Protein AF-A0A1V4JK67-F1 (afdb_monomer_lite)

pLDDT: mean 81.17, std 18.97, range [36.78, 98.25]

Organism: NCBI:txid372326

Radius of gyration: 21.92 Å; chains: 1; bounding box: 67×29×69 Å

Secondary structure (DSSP, 8-state):
-HHHHHHHH-HHHHHHHHHHSB-TTSSBHHHHHHHHHHHHGGG--SHHHHHHHHHHHHHHHHHHHHT--HHHHS-EEEEEE---TT--S--HHHHHHSPPPEEEEEHHHHHHHHHHHHHHHHHHHHHHHHHHHHHHHSSTTS----------TTGGGTT--HHHHHHGGG------

Sequence (176 aa):
MVFAHLVHSQLEPLLEFLCSLPGPTGKPALEFVMAEWMSRQHLFYGQYEGKVSSVALCKLLQYGINTDDKRLQDIRVKGEEIFNMDEGIRTRSKSAKNPERWTNIPLLVKILKLIINELSNAMEANASRQTTADWSQDDLNDMWEDQDEDEDEDEGLAGQFLSDILSTNKYGKSEL

Foldseek 3Di:
DVVLQCLVPPVVVSLVVQQVDQPPVRHRNLLVVLQVCLVCLVVDDDPVVVVSNLVSLVSLLCCCVVVVDCSQQVRKYWAAWDDDPPDPDDDPVNCVVPPIDTDIGRSSVSSVVSNVVSVVVVVVVVVVVVVVVVVVVVPPPDDDDDDDDDPPVPPPPPPDDPVNVVVVVPPDDDDD

Structure (mmCIF, N/CA/C/O backbone):
data_AF-A0A1V4JK67-F1
#
_entry.id   AF-A0A1V4JK67-F1
#
loop_
_atom_site.group_PDB
_atom_site.id
_atom_site.type_symbol
_atom_site.label_atom_id
_atom_site.label_alt_id
_atom_site.label_comp_id
_atom_site.label_asym_id
_atom_site.label_entity_id
_atom_site.label_seq_id
_atom_site.pdbx_PDB_ins_code
_atom_site.Cartn_x
_atom_site.Cartn_y
_atom_site.Cartn_z
_atom_site.occupancy
_atom_site.B_iso_or_equiv
_atom_site.auth_seq_id
_atom_site.auth_comp_id
_atom_site.auth_asym_id
_atom_site.auth_atom_id
_atom_site.pdbx_PDB_model_num
ATOM 1 N N . MET A 1 1 ? 4.562 -8.485 -4.522 1.00 91.56 1 MET A N 1
ATOM 2 C CA . MET A 1 1 ? 5.413 -7.934 -5.597 1.00 91.56 1 MET A CA 1
ATOM 3 C C . MET A 1 1 ? 4.742 -7.847 -6.962 1.00 91.56 1 MET A C 1
ATOM 5 O O . MET A 1 1 ? 4.814 -6.781 -7.551 1.00 91.56 1 MET A O 1
ATOM 9 N N . VAL A 1 2 ? 4.030 -8.869 -7.458 1.00 96.38 2 VAL A N 1
ATOM 10 C CA . VAL A 1 2 ? 3.372 -8.812 -8.790 1.00 96.38 2 VAL A CA 1
ATOM 11 C C . VAL A 1 2 ? 2.534 -7.540 -9.007 1.00 96.38 2 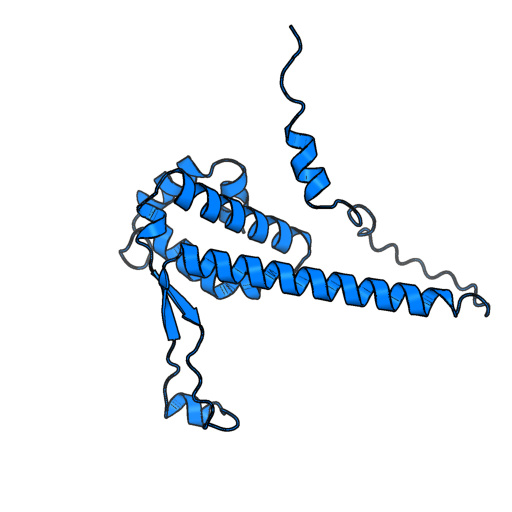VAL A C 1
ATOM 13 O O . VAL A 1 2 ? 2.713 -6.849 -10.004 1.00 96.38 2 VAL A O 1
ATOM 16 N N . PHE A 1 3 ? 1.678 -7.170 -8.048 1.00 96.06 3 PHE A N 1
ATOM 17 C CA . PHE A 1 3 ? 0.877 -5.943 -8.155 1.00 96.06 3 PHE A CA 1
ATOM 18 C C . PHE A 1 3 ? 1.715 -4.660 -8.149 1.00 96.06 3 PHE A C 1
ATOM 20 O O . PHE A 1 3 ? 1.361 -3.718 -8.847 1.00 96.06 3 PHE A O 1
ATOM 27 N N . ALA A 1 4 ? 2.842 -4.630 -7.432 1.00 96.06 4 ALA A N 1
ATOM 28 C CA . ALA A 1 4 ? 3.762 -3.495 -7.470 1.00 96.06 4 ALA A CA 1
ATOM 29 C C . ALA A 1 4 ? 4.351 -3.323 -8.877 1.00 96.06 4 ALA A C 1
ATOM 31 O O . ALA A 1 4 ? 4.330 -2.222 -9.414 1.00 96.06 4 ALA A O 1
ATOM 32 N N . HIS A 1 5 ? 4.753 -4.417 -9.531 1.00 96.69 5 HIS A N 1
ATOM 33 C CA . HIS A 1 5 ? 5.176 -4.377 -10.934 1.00 96.69 5 HIS A CA 1
ATOM 34 C C . HIS A 1 5 ? 4.066 -3.876 -11.868 1.00 96.69 5 HIS A C 1
ATOM 36 O O . HIS A 1 5 ? 4.313 -2.993 -12.690 1.00 96.69 5 HIS A O 1
ATOM 42 N N . LEU A 1 6 ? 2.837 -4.378 -11.708 1.00 97.44 6 LEU A N 1
ATOM 43 C CA . LEU A 1 6 ? 1.690 -3.960 -12.522 1.00 97.44 6 LEU A CA 1
ATOM 44 C C . LEU A 1 6 ? 1.325 -2.482 -12.336 1.00 97.44 6 LEU A C 1
ATOM 46 O O . LEU A 1 6 ? 0.880 -1.852 -13.289 1.00 97.44 6 LEU A O 1
ATOM 50 N N . VAL A 1 7 ? 1.572 -1.884 -11.167 1.00 97.75 7 VAL A N 1
ATOM 51 C CA . VAL A 1 7 ? 1.405 -0.432 -10.967 1.00 97.75 7 VAL A CA 1
ATOM 52 C C . VAL A 1 7 ? 2.293 0.377 -11.921 1.00 97.75 7 VAL A C 1
ATOM 54 O O . VAL A 1 7 ? 1.917 1.476 -12.330 1.00 97.75 7 VAL A O 1
ATOM 57 N N . HIS A 1 8 ? 3.463 -0.133 -12.320 1.00 96.00 8 HIS A N 1
ATOM 58 C CA . HIS A 1 8 ? 4.339 0.618 -13.218 1.00 96.00 8 HIS A CA 1
ATOM 59 C C . HIS A 1 8 ? 3.881 0.609 -14.674 1.00 96.00 8 HIS A C 1
ATOM 61 O O . HIS A 1 8 ? 4.164 1.591 -15.363 1.00 96.00 8 HIS A O 1
ATOM 67 N N . SER A 1 9 ? 3.212 -0.457 -15.119 1.00 96.00 9 SER A N 1
ATOM 68 C CA . SER A 1 9 ? 2.826 -0.677 -16.517 1.00 96.00 9 SER A CA 1
ATOM 69 C C . SER A 1 9 ? 1.333 -0.472 -16.784 1.00 96.00 9 SER A C 1
ATOM 71 O O . SER A 1 9 ? 0.970 0.012 -17.851 1.00 96.00 9 SER A O 1
ATOM 73 N N . GLN A 1 10 ? 0.465 -0.838 -15.840 1.00 96.50 10 GLN A N 1
ATOM 74 C CA . GLN A 1 10 ? -0.984 -0.952 -16.030 1.00 96.50 10 GLN A CA 1
ATOM 75 C C . GLN A 1 10 ? -1.760 -0.513 -14.776 1.00 96.50 10 GLN A C 1
ATOM 77 O O . GLN A 1 10 ? -2.642 -1.227 -14.305 1.00 96.50 10 GLN A O 1
ATOM 82 N N . LEU A 1 11 ? -1.450 0.670 -14.232 1.00 95.25 11 LEU A N 1
ATOM 83 C CA . LEU A 1 11 ? -2.061 1.167 -12.992 1.00 95.25 11 LEU A CA 1
ATOM 84 C C . LEU A 1 11 ? -3.597 1.208 -13.039 1.00 95.25 11 LEU A C 1
ATOM 86 O O . LEU A 1 11 ? -4.255 0.625 -12.185 1.00 95.25 11 LEU A O 1
ATOM 90 N N . GLU A 1 12 ? -4.179 1.892 -14.018 1.00 95.44 12 GLU A N 1
ATOM 91 C CA . GLU A 1 12 ? -5.632 2.073 -14.084 1.00 95.44 12 GLU A CA 1
ATOM 92 C C . GLU A 1 12 ? -6.394 0.758 -14.350 1.00 95.44 12 GLU A C 1
ATOM 94 O O . GLU A 1 12 ? -7.297 0.453 -13.563 1.00 95.44 12 GLU A O 1
ATOM 99 N N . PRO A 1 13 ? -5.988 -0.086 -15.327 1.00 97.00 13 PRO A N 1
ATOM 100 C CA . PRO A 1 13 ? -6.576 -1.417 -15.497 1.00 97.00 13 PRO A CA 1
ATOM 101 C C . PRO A 1 13 ? -6.449 -2.297 -14.250 1.00 97.00 13 PRO A C 1
ATOM 103 O O . PRO A 1 13 ? -7.367 -3.046 -13.926 1.00 97.00 13 PRO A O 1
ATOM 106 N N . LEU A 1 14 ? -5.330 -2.202 -13.522 1.00 97.00 14 LEU A N 1
ATOM 107 C CA . LEU A 1 14 ? -5.136 -2.929 -12.270 1.00 97.00 14 LEU A CA 1
ATOM 108 C C . LEU A 1 14 ? -6.151 -2.496 -11.204 1.00 97.00 14 LEU A C 1
ATOM 110 O O . LEU A 1 14 ? -6.730 -3.352 -10.536 1.00 97.00 14 LEU A O 1
ATOM 114 N N . LEU A 1 15 ? -6.368 -1.189 -11.030 1.00 96.00 15 LEU A N 1
ATOM 115 C CA . LEU A 1 15 ? -7.339 -0.675 -10.060 1.00 96.00 15 LEU A CA 1
ATOM 116 C C . LEU A 1 15 ? -8.767 -1.079 -10.430 1.00 96.00 15 LEU A C 1
ATOM 118 O O . LEU A 1 15 ? -9.530 -1.497 -9.561 1.00 96.00 15 LEU A O 1
ATOM 122 N N . GLU A 1 16 ? -9.124 -0.998 -11.711 1.00 95.81 16 GLU A N 1
ATOM 123 C CA . GLU A 1 16 ? -10.427 -1.448 -12.204 1.00 95.81 16 GLU A CA 1
ATOM 124 C C . GLU A 1 16 ? -10.638 -2.945 -11.947 1.00 95.81 16 GLU A C 1
ATOM 126 O O . GLU A 1 16 ? -11.637 -3.340 -11.342 1.00 95.81 16 GLU A O 1
ATOM 131 N N . PHE A 1 17 ? -9.648 -3.769 -12.295 1.00 96.12 17 PHE A N 1
ATOM 132 C CA . PHE A 1 17 ? -9.665 -5.204 -12.040 1.00 96.12 17 PHE A CA 1
ATOM 133 C C . PHE A 1 17 ? -9.839 -5.528 -10.549 1.00 96.12 17 PHE A C 1
ATOM 135 O O . PHE A 1 17 ? -10.741 -6.283 -10.182 1.00 96.12 17 PHE A O 1
ATOM 142 N N . LEU A 1 18 ? -9.036 -4.922 -9.669 1.00 95.44 18 LEU A N 1
ATOM 143 C CA . LEU A 1 18 ? -9.097 -5.175 -8.225 1.00 95.44 18 LEU A CA 1
ATOM 144 C C . LEU A 1 18 ? -10.390 -4.665 -7.568 1.00 95.44 18 LEU A C 1
ATOM 146 O O . LEU A 1 18 ? -10.784 -5.182 -6.521 1.00 95.44 18 LEU A O 1
ATOM 150 N N . CYS A 1 19 ? -11.058 -3.671 -8.153 1.00 94.12 19 CYS A N 1
ATOM 151 C CA . CYS A 1 19 ? -12.374 -3.224 -7.698 1.00 94.12 19 CYS A CA 1
ATOM 152 C C . CYS A 1 19 ? -13.520 -4.098 -8.219 1.00 94.12 19 CYS A C 1
ATOM 154 O O . CYS A 1 19 ? -14.545 -4.200 -7.551 1.00 94.12 19 CYS A O 1
ATOM 156 N N . SER A 1 20 ? -13.355 -4.733 -9.382 1.00 93.19 20 SER A N 1
ATOM 157 C CA . SER A 1 20 ? -14.389 -5.572 -10.004 1.00 93.19 20 SER A CA 1
ATOM 158 C C . SER A 1 20 ? -14.606 -6.921 -9.305 1.00 93.19 20 SER A C 1
ATOM 160 O O . SER A 1 20 ? -15.635 -7.565 -9.508 1.00 93.19 20 SER A O 1
ATOM 162 N N . LEU A 1 21 ? -13.654 -7.347 -8.468 1.00 91.81 21 LEU A N 1
ATOM 163 C CA . LEU A 1 21 ? -13.669 -8.646 -7.802 1.00 91.81 21 LEU A CA 1
ATOM 164 C C . LEU A 1 21 ? -13.897 -8.507 -6.289 1.00 91.81 21 LEU A C 1
ATOM 166 O O . LEU A 1 21 ? -13.242 -7.682 -5.638 1.00 91.81 21 LEU A O 1
ATOM 170 N N . PRO A 1 22 ? -14.760 -9.348 -5.685 1.00 89.50 22 PRO A N 1
ATOM 171 C CA . PRO A 1 22 ? -14.814 -9.464 -4.237 1.00 89.50 22 PRO A CA 1
ATOM 172 C C . PRO A 1 22 ? -13.531 -10.135 -3.732 1.00 89.50 22 PRO A C 1
ATOM 174 O O . PRO A 1 22 ? -13.112 -11.182 -4.226 1.00 89.50 22 PRO A O 1
ATOM 177 N N . GLY A 1 23 ? -12.898 -9.528 -2.735 1.00 80.62 23 GLY A N 1
ATOM 178 C CA . GLY A 1 23 ? -11.781 -10.118 -2.012 1.00 80.62 23 GLY A CA 1
ATOM 179 C C . GLY A 1 23 ? -12.231 -11.233 -1.057 1.00 80.62 23 GLY A C 1
ATOM 180 O O . GLY A 1 23 ? -13.429 -11.419 -0.819 1.00 80.62 23 GLY A O 1
ATOM 181 N N . PRO A 1 24 ? -11.277 -11.936 -0.419 1.00 83.00 24 PRO A N 1
ATOM 182 C CA . PRO A 1 24 ? -11.568 -13.019 0.531 1.00 83.00 24 PRO A CA 1
ATOM 183 C C . PRO A 1 24 ? -12.317 -12.547 1.791 1.00 83.00 24 PRO A C 1
ATOM 185 O O . PRO A 1 24 ? -12.790 -13.360 2.578 1.00 83.00 24 PRO A O 1
ATOM 188 N N . THR A 1 25 ? -12.427 -11.232 1.990 1.00 78.38 25 THR A N 1
ATOM 189 C CA . THR A 1 25 ? -13.077 -10.577 3.131 1.00 78.38 25 THR A CA 1
ATOM 190 C C . THR A 1 25 ? -14.475 -10.035 2.809 1.00 78.38 25 THR A C 1
ATOM 192 O O . THR A 1 25 ? -15.088 -9.396 3.661 1.00 78.38 25 THR A O 1
ATOM 195 N N . GLY A 1 26 ? -14.984 -10.244 1.587 1.00 80.62 26 GLY A N 1
ATOM 196 C CA . GLY A 1 26 ? -16.283 -9.721 1.135 1.00 80.62 26 GLY A CA 1
ATOM 197 C C . GLY A 1 26 ? -16.286 -8.230 0.766 1.00 80.62 26 GLY A C 1
ATOM 198 O O . GLY A 1 26 ? -17.312 -7.706 0.341 1.00 80.62 26 GLY A O 1
ATOM 199 N N . LYS A 1 27 ? -15.143 -7.551 0.898 1.00 85.38 27 LYS A N 1
ATOM 200 C CA . LYS A 1 27 ? -14.899 -6.187 0.404 1.00 85.38 27 LYS A CA 1
ATOM 201 C C . LYS A 1 27 ? -14.156 -6.222 -0.938 1.00 85.38 27 LYS A C 1
ATOM 203 O O . LYS A 1 27 ? -13.643 -7.287 -1.284 1.00 85.38 27 LYS A O 1
ATOM 208 N N . PRO A 1 28 ? -14.062 -5.112 -1.697 1.00 91.38 28 PRO A N 1
ATOM 209 C CA . PRO A 1 28 ? -13.295 -5.094 -2.942 1.00 91.38 28 PRO A CA 1
ATOM 210 C C . PRO A 1 28 ? -11.868 -5.616 -2.735 1.00 91.38 28 PRO A C 1
ATOM 212 O O . PRO A 1 28 ? -11.219 -5.272 -1.742 1.00 91.38 28 PRO A O 1
ATOM 215 N N . ALA A 1 29 ? -11.366 -6.435 -3.663 1.00 94.88 29 ALA A N 1
ATOM 216 C CA . ALA A 1 29 ? -10.035 -7.034 -3.549 1.00 94.88 29 ALA A CA 1
ATOM 217 C C . ALA A 1 29 ? -8.922 -5.977 -3.422 1.00 94.88 29 ALA A C 1
ATOM 219 O O . ALA A 1 29 ? -7.913 -6.226 -2.761 1.00 94.88 29 ALA A O 1
ATOM 220 N N . LEU A 1 30 ? -9.139 -4.777 -3.974 1.00 95.25 30 LEU A N 1
ATOM 221 C CA . LEU A 1 30 ? -8.254 -3.625 -3.802 1.00 95.25 30 LEU A CA 1
ATOM 222 C C . LEU A 1 30 ? -7.979 -3.305 -2.326 1.00 95.25 30 LEU A C 1
ATOM 224 O O . LEU A 1 30 ? -6.824 -3.116 -1.953 1.00 95.25 30 LEU A O 1
ATOM 228 N N . GLU A 1 31 ? -9.011 -3.281 -1.478 1.00 94.50 31 GLU A N 1
ATOM 229 C CA . GLU A 1 31 ? -8.847 -2.983 -0.050 1.00 94.50 31 GLU A CA 1
ATOM 230 C C . GLU A 1 31 ? -7.972 -4.036 0.630 1.00 94.50 31 GLU A C 1
ATOM 232 O O . GLU A 1 31 ? -7.078 -3.691 1.400 1.00 94.50 31 GLU A O 1
ATOM 237 N N . PHE A 1 32 ? -8.181 -5.313 0.303 1.00 94.62 32 PHE A N 1
ATOM 238 C CA . PHE A 1 32 ? -7.384 -6.410 0.846 1.00 94.62 32 PHE A CA 1
ATOM 239 C C . PHE A 1 32 ? -5.912 -6.312 0.426 1.00 94.62 32 PHE A C 1
ATOM 241 O O . PHE A 1 32 ? -5.024 -6.360 1.277 1.00 94.62 32 PHE A O 1
ATOM 248 N N . VAL A 1 33 ? -5.649 -6.123 -0.872 1.00 95.62 33 VAL A N 1
ATOM 249 C CA . VAL A 1 33 ? -4.282 -5.996 -1.402 1.00 95.62 33 VAL A CA 1
ATOM 250 C C . VAL A 1 33 ? -3.568 -4.805 -0.770 1.00 95.62 33 VAL A C 1
ATOM 252 O O . VAL A 1 33 ? -2.427 -4.942 -0.332 1.00 95.62 33 VAL A O 1
ATOM 255 N N . MET A 1 34 ? -4.240 -3.655 -0.674 1.00 96.38 34 MET A N 1
ATOM 256 C CA . MET A 1 34 ? -3.657 -2.456 -0.076 1.00 96.38 34 MET A CA 1
ATOM 257 C C . MET A 1 34 ? -3.419 -2.628 1.425 1.00 96.38 34 MET A C 1
ATOM 259 O O . MET A 1 34 ? -2.353 -2.259 1.907 1.00 96.38 34 MET A O 1
ATOM 263 N N . ALA A 1 35 ? -4.349 -3.228 2.171 1.00 94.25 35 ALA A N 1
ATOM 264 C CA . ALA A 1 35 ? -4.169 -3.474 3.600 1.00 94.25 35 ALA A CA 1
ATOM 265 C C . ALA A 1 35 ? -2.972 -4.397 3.884 1.00 94.25 35 ALA A C 1
ATOM 267 O O . ALA A 1 35 ? -2.118 -4.057 4.709 1.00 94.25 35 ALA A O 1
ATOM 268 N N . GLU A 1 36 ? -2.869 -5.523 3.171 1.00 94.50 36 GLU A N 1
ATOM 269 C CA . GLU A 1 36 ? -1.750 -6.455 3.339 1.00 94.50 36 GLU A CA 1
ATOM 270 C C . GLU A 1 36 ? -0.426 -5.807 2.936 1.00 94.50 36 GLU A C 1
ATOM 272 O O . GLU A 1 36 ? 0.547 -5.879 3.690 1.00 94.50 36 GLU A O 1
ATOM 277 N N . TRP A 1 37 ? -0.397 -5.103 1.802 1.00 96.31 37 TRP A N 1
ATOM 278 C CA . TRP A 1 37 ? 0.805 -4.415 1.347 1.00 96.31 37 TRP A CA 1
ATOM 279 C C . TRP A 1 37 ? 1.248 -3.336 2.344 1.00 96.31 37 TRP A C 1
ATOM 281 O O . TRP A 1 37 ? 2.386 -3.372 2.811 1.00 96.31 37 TRP A O 1
ATOM 291 N N . MET A 1 38 ? 0.357 -2.436 2.773 1.00 96.12 38 MET A N 1
ATOM 292 C CA . MET A 1 38 ? 0.709 -1.364 3.716 1.00 96.12 38 MET A CA 1
ATOM 293 C C . MET A 1 38 ? 1.192 -1.892 5.073 1.00 96.12 38 MET A C 1
ATOM 295 O O . MET A 1 38 ? 1.979 -1.226 5.749 1.00 96.12 38 MET A O 1
ATOM 299 N N . SER A 1 39 ? 0.722 -3.070 5.492 1.00 94.00 39 SER A N 1
ATOM 300 C CA . SER A 1 39 ? 1.158 -3.695 6.744 1.00 94.00 39 SER A CA 1
ATOM 301 C C . SER A 1 39 ? 2.545 -4.337 6.653 1.00 94.00 39 SER A C 1
ATOM 303 O O . SER A 1 39 ? 3.216 -4.447 7.674 1.00 94.00 39 SER A O 1
ATOM 305 N N . ARG A 1 40 ? 2.995 -4.719 5.450 1.00 93.81 40 ARG A N 1
ATOM 306 C CA . ARG A 1 40 ? 4.237 -5.479 5.222 1.00 93.81 40 ARG A CA 1
ATOM 307 C C . ARG A 1 40 ? 5.312 -4.713 4.462 1.00 93.81 40 ARG A C 1
ATOM 309 O O . ARG A 1 40 ? 6.416 -5.223 4.363 1.00 93.81 40 ARG A O 1
ATOM 316 N N . GLN A 1 41 ? 5.025 -3.513 3.957 1.00 91.69 41 GLN A N 1
ATOM 317 C CA . GLN A 1 41 ? 5.977 -2.721 3.169 1.00 91.69 41 GLN A CA 1
ATOM 318 C C . GLN A 1 41 ? 7.353 -2.602 3.844 1.00 91.69 41 GLN A C 1
ATOM 320 O O . GLN A 1 41 ? 8.365 -2.860 3.211 1.00 91.69 41 GLN A O 1
ATOM 325 N N . HIS A 1 42 ? 7.378 -2.289 5.141 1.00 88.69 42 HIS A N 1
ATOM 326 C CA . HIS A 1 42 ? 8.607 -2.147 5.933 1.00 88.69 42 HIS A CA 1
ATOM 327 C C . HIS A 1 42 ? 9.392 -3.458 6.146 1.00 88.69 42 HIS A C 1
ATOM 329 O O . HIS A 1 42 ? 10.463 -3.432 6.740 1.00 88.69 42 HIS A O 1
ATOM 335 N N . LEU A 1 43 ? 8.840 -4.600 5.725 1.00 88.88 43 LEU A N 1
ATOM 336 C CA . LEU A 1 43 ? 9.456 -5.924 5.824 1.00 88.88 43 LEU A CA 1
ATOM 337 C C . LEU A 1 43 ? 10.057 -6.389 4.491 1.00 88.88 43 LEU A C 1
ATOM 339 O O . LEU A 1 43 ? 10.610 -7.486 4.435 1.00 88.88 43 LEU A O 1
ATOM 343 N N . PHE A 1 44 ? 9.909 -5.615 3.411 1.00 88.94 44 PHE A N 1
ATOM 344 C CA . PHE A 1 44 ? 10.567 -5.931 2.146 1.00 88.94 44 PHE A CA 1
ATOM 345 C C . PHE A 1 44 ? 12.076 -5.724 2.264 1.00 88.94 44 PHE A C 1
ATOM 347 O O . PHE A 1 44 ? 12.547 -4.777 2.889 1.00 88.94 44 PHE A O 1
ATOM 354 N N . TYR A 1 45 ? 12.823 -6.638 1.655 1.00 88.06 45 TYR A N 1
ATOM 355 C CA . TYR A 1 45 ? 14.278 -6.654 1.636 1.00 88.06 45 TYR A CA 1
ATOM 356 C C . TYR A 1 45 ? 14.762 -6.790 0.191 1.00 88.06 45 TYR A C 1
ATOM 358 O O . TYR A 1 45 ? 14.019 -7.212 -0.690 1.00 88.06 45 TYR A O 1
ATOM 366 N N . GLY A 1 46 ? 16.015 -6.414 -0.054 1.00 89.12 46 GLY A N 1
ATOM 367 C CA . GLY A 1 46 ? 16.598 -6.393 -1.394 1.00 89.12 46 GLY A CA 1
ATOM 368 C C . GLY A 1 46 ? 16.436 -5.041 -2.092 1.00 89.12 46 GLY A C 1
ATOM 369 O O . GLY A 1 46 ? 15.364 -4.431 -2.111 1.00 89.12 46 GLY A O 1
ATOM 370 N N . GLN A 1 47 ? 17.529 -4.566 -2.694 1.00 88.06 47 GLN A N 1
ATOM 371 C CA . GLN A 1 47 ? 17.595 -3.234 -3.298 1.00 88.06 47 GLN A CA 1
ATOM 372 C C . GLN A 1 47 ? 16.600 -3.062 -4.455 1.00 88.06 47 GLN A C 1
ATOM 374 O O . GLN A 1 47 ? 15.979 -2.004 -4.590 1.00 88.06 47 GLN A O 1
ATOM 379 N N . TYR A 1 48 ? 16.440 -4.088 -5.293 1.00 93.81 48 TYR A N 1
ATOM 380 C CA . TYR A 1 48 ? 15.525 -4.037 -6.430 1.00 93.81 48 TYR A CA 1
ATOM 381 C C . TYR A 1 48 ? 14.058 -4.026 -5.988 1.00 93.81 48 TYR A C 1
ATOM 383 O O . TYR A 1 48 ? 13.313 -3.119 -6.364 1.00 93.81 48 TYR A O 1
ATOM 391 N N . GLU A 1 49 ? 13.648 -4.987 -5.154 1.00 93.19 49 GLU A N 1
ATOM 392 C CA . GLU A 1 49 ? 12.263 -5.090 -4.680 1.00 93.19 49 GLU A CA 1
ATOM 393 C C . GLU A 1 49 ? 11.837 -3.848 -3.891 1.00 93.19 49 GLU A C 1
ATOM 395 O O . GLU A 1 49 ? 10.738 -3.327 -4.108 1.00 93.19 49 GLU A O 1
ATOM 400 N N . GLY A 1 50 ? 12.739 -3.315 -3.057 1.00 92.88 50 GLY A N 1
ATOM 401 C CA . GLY A 1 50 ? 12.542 -2.052 -2.352 1.00 92.88 50 GLY A CA 1
ATOM 402 C C . GLY A 1 50 ? 12.283 -0.893 -3.316 1.00 92.88 50 GLY A C 1
ATOM 403 O O . GLY A 1 50 ? 11.263 -0.216 -3.203 1.00 92.88 50 GLY A O 1
ATOM 404 N N . LYS A 1 51 ? 13.137 -0.700 -4.333 1.00 94.38 51 LYS A N 1
ATOM 405 C CA . LYS A 1 51 ? 12.957 0.368 -5.338 1.00 94.38 51 LYS A CA 1
ATOM 406 C C . LYS A 1 51 ? 11.644 0.226 -6.111 1.00 94.38 51 LYS A C 1
ATOM 408 O O . LYS A 1 51 ? 10.929 1.217 -6.270 1.00 94.38 51 LYS A O 1
ATOM 413 N N . VAL A 1 52 ? 11.311 -0.982 -6.574 1.00 96.81 52 VAL A N 1
ATOM 414 C CA . VAL A 1 52 ? 10.052 -1.257 -7.289 1.00 96.81 52 VAL A CA 1
ATOM 415 C C . VAL A 1 52 ? 8.863 -0.892 -6.406 1.00 96.81 52 VAL A C 1
ATOM 417 O O . VAL A 1 52 ? 8.019 -0.090 -6.801 1.00 96.81 52 VAL A O 1
ATOM 420 N N . SER A 1 53 ? 8.819 -1.421 -5.182 1.00 96.94 53 SER A N 1
ATOM 421 C CA . SER A 1 53 ? 7.706 -1.173 -4.270 1.00 96.94 53 SER A CA 1
ATOM 422 C C . SER A 1 53 ? 7.578 0.310 -3.910 1.00 96.94 53 SER A C 1
ATOM 424 O O . SER A 1 53 ? 6.499 0.887 -4.041 1.00 96.94 53 SER A O 1
ATOM 426 N N . SER A 1 5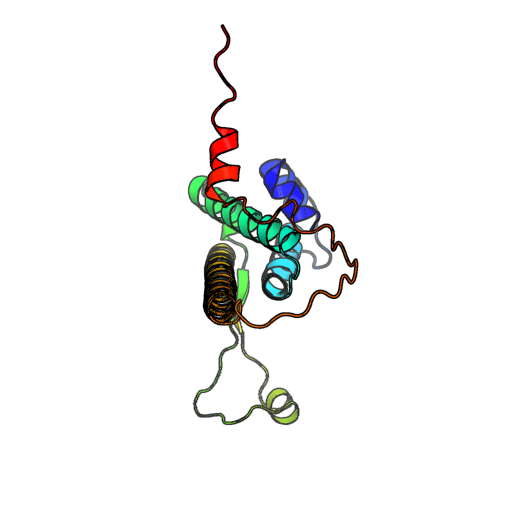4 ? 8.681 0.967 -3.546 1.00 96.12 54 SER A N 1
ATOM 427 C CA . SER A 1 54 ? 8.695 2.378 -3.147 1.00 96.12 54 SER A CA 1
ATOM 428 C C . SER A 1 54 ? 8.235 3.305 -4.273 1.00 96.12 54 SER A C 1
ATOM 430 O O . SER A 1 54 ? 7.405 4.188 -4.054 1.00 96.12 54 SER A O 1
ATOM 432 N N . VAL A 1 55 ? 8.684 3.078 -5.512 1.00 97.25 55 VAL A N 1
ATOM 433 C CA . VAL A 1 55 ? 8.227 3.877 -6.661 1.00 97.25 55 VAL A CA 1
ATOM 434 C C . VAL A 1 55 ? 6.770 3.562 -7.019 1.00 97.25 55 VAL A C 1
ATOM 436 O O . VAL A 1 55 ? 6.034 4.471 -7.410 1.00 97.25 55 VAL A O 1
ATOM 439 N N . ALA A 1 56 ? 6.314 2.315 -6.867 1.00 98.06 56 ALA A N 1
ATOM 440 C CA . ALA A 1 56 ? 4.906 1.967 -7.056 1.00 98.06 56 ALA A CA 1
ATOM 441 C C . ALA A 1 56 ? 4.001 2.706 -6.054 1.00 98.06 56 ALA A C 1
ATOM 443 O O . ALA A 1 56 ? 2.972 3.259 -6.444 1.00 98.06 56 ALA A O 1
ATOM 444 N N . LEU A 1 57 ? 4.416 2.796 -4.787 1.00 97.88 57 LEU A N 1
ATOM 445 C CA . LEU A 1 57 ? 3.728 3.576 -3.756 1.00 97.88 57 LEU A CA 1
ATOM 446 C C . LEU A 1 57 ? 3.668 5.069 -4.105 1.00 97.88 57 LEU A C 1
ATOM 448 O O . LEU A 1 57 ? 2.603 5.679 -3.997 1.00 97.88 57 LEU A O 1
ATOM 452 N N . CYS A 1 58 ? 4.766 5.649 -4.603 1.00 98.25 58 CYS A N 1
ATOM 453 C CA . CYS A 1 58 ? 4.777 7.029 -5.097 1.00 98.25 58 CYS A CA 1
ATOM 454 C C . CYS A 1 58 ? 3.776 7.241 -6.242 1.00 98.25 58 CYS A C 1
ATOM 456 O O . CYS A 1 58 ? 3.027 8.218 -6.226 1.00 98.25 58 CYS A O 1
ATOM 458 N N . LYS A 1 59 ? 3.724 6.319 -7.215 1.00 97.94 59 LYS A N 1
ATOM 459 C CA . LYS A 1 59 ? 2.767 6.380 -8.332 1.00 97.94 59 LYS A CA 1
ATOM 460 C C . LYS A 1 59 ? 1.319 6.283 -7.854 1.00 97.94 59 LYS A C 1
ATOM 462 O O . LYS A 1 59 ? 0.486 7.057 -8.315 1.00 97.94 59 LYS A O 1
ATOM 467 N N . LEU A 1 60 ? 1.023 5.376 -6.921 1.00 97.88 60 LEU A N 1
ATOM 468 C CA . LEU A 1 60 ? -0.309 5.238 -6.323 1.00 97.88 60 LEU A CA 1
ATOM 469 C C . LEU A 1 60 ? -0.739 6.513 -5.593 1.00 97.88 60 LEU A C 1
ATOM 471 O O . LEU A 1 60 ? -1.867 6.968 -5.774 1.00 97.88 60 LEU A O 1
ATOM 475 N N . LEU A 1 61 ? 0.164 7.111 -4.808 1.00 98.19 61 LEU A N 1
ATOM 476 C CA . LEU A 1 61 ? -0.092 8.370 -4.112 1.00 98.19 61 LEU A CA 1
ATOM 477 C C . LEU A 1 61 ? -0.354 9.513 -5.098 1.00 98.19 61 LEU A C 1
ATOM 479 O O . LEU A 1 61 ? -1.352 10.219 -4.973 1.00 98.19 61 LEU A O 1
ATOM 483 N N . GLN A 1 62 ? 0.528 9.671 -6.088 1.00 97.69 62 GLN A N 1
ATOM 484 C CA . GLN A 1 62 ? 0.407 10.697 -7.119 1.00 97.69 62 GLN A CA 1
ATOM 485 C C . GLN A 1 62 ? -0.906 10.557 -7.894 1.00 97.69 62 GLN A C 1
ATOM 487 O O . GLN A 1 62 ? -1.606 11.547 -8.086 1.00 97.69 62 GLN A O 1
ATOM 492 N N . TYR A 1 63 ? -1.246 9.340 -8.323 1.00 97.62 63 TYR A N 1
ATOM 493 C CA . TYR A 1 63 ? -2.481 9.062 -9.047 1.00 97.62 63 TYR A CA 1
ATOM 494 C C . TYR A 1 63 ? -3.706 9.378 -8.184 1.00 97.62 63 TYR A C 1
ATOM 496 O O . TYR A 1 63 ? -4.511 10.217 -8.572 1.00 97.62 63 TYR A O 1
ATOM 504 N N . GLY A 1 64 ? -3.793 8.821 -6.970 1.00 96.81 64 GLY A N 1
ATOM 505 C CA . GLY A 1 64 ? -4.944 9.020 -6.081 1.00 96.81 64 GLY A CA 1
ATOM 506 C C . GLY A 1 64 ? -5.217 10.482 -5.702 1.00 96.81 64 GLY A C 1
ATOM 507 O O . GLY A 1 64 ? -6.368 10.835 -5.438 1.00 96.81 64 GLY A O 1
ATOM 508 N N . ILE A 1 65 ? -4.187 11.336 -5.696 1.00 96.69 65 ILE A N 1
ATOM 509 C CA . ILE A 1 65 ? -4.329 12.784 -5.484 1.00 96.69 65 ILE A CA 1
ATOM 510 C C . ILE A 1 65 ? -4.710 13.498 -6.786 1.00 96.69 65 ILE A C 1
ATOM 512 O O . ILE A 1 65 ? -5.675 14.256 -6.803 1.00 96.69 65 ILE A O 1
ATOM 516 N N . ASN A 1 66 ? -3.975 13.264 -7.877 1.00 97.56 66 ASN A N 1
ATOM 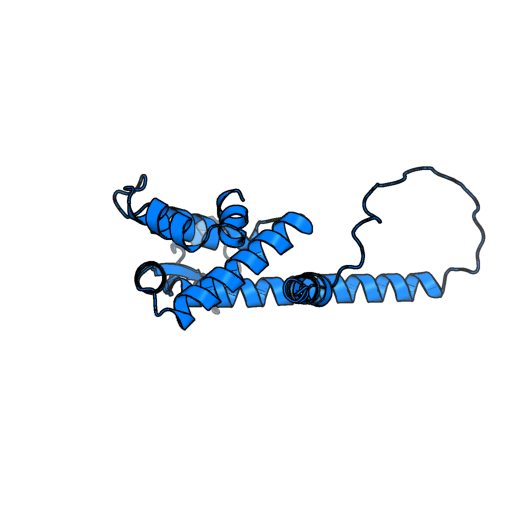517 C CA . ASN A 1 66 ? -4.150 14.020 -9.121 1.00 97.56 66 ASN A CA 1
ATOM 518 C C . ASN A 1 66 ? -5.484 13.736 -9.819 1.00 97.56 66 ASN A C 1
ATOM 520 O O . ASN A 1 66 ? -6.017 14.623 -10.482 1.00 97.56 66 ASN A O 1
ATOM 524 N N . THR A 1 67 ? -6.009 12.515 -9.701 1.00 96.25 67 THR A N 1
ATOM 525 C CA . THR A 1 67 ? -7.270 12.107 -10.339 1.00 96.25 67 THR A CA 1
ATOM 526 C C . THR A 1 67 ? -8.459 12.098 -9.380 1.00 96.25 67 THR A C 1
ATOM 528 O O . THR A 1 67 ? -9.547 11.701 -9.783 1.00 96.25 67 THR A O 1
ATOM 531 N N . ASP A 1 68 ? -8.265 12.512 -8.122 1.00 95.56 68 ASP A N 1
ATOM 532 C CA . ASP A 1 68 ? -9.263 12.433 -7.045 1.00 95.56 68 ASP A CA 1
ATOM 533 C C . ASP A 1 68 ? -9.931 11.040 -6.922 1.00 95.56 68 ASP A C 1
ATOM 535 O O . ASP A 1 68 ? -11.142 10.917 -6.727 1.00 95.56 68 ASP A O 1
ATOM 539 N N . ASP A 1 69 ? -9.146 9.961 -7.070 1.00 95.88 69 ASP A N 1
ATOM 540 C CA . ASP A 1 69 ? -9.688 8.599 -7.142 1.00 95.88 69 ASP A CA 1
ATOM 541 C C . ASP A 1 69 ? -10.219 8.106 -5.784 1.00 95.88 69 ASP A C 1
ATOM 543 O O . ASP A 1 69 ? -9.467 7.683 -4.895 1.00 95.88 69 ASP A O 1
ATOM 547 N N . LYS A 1 70 ? -11.550 8.093 -5.653 1.00 95.12 70 LYS A N 1
ATOM 548 C CA . LYS A 1 70 ? -12.270 7.627 -4.458 1.00 95.12 70 LYS A CA 1
ATOM 549 C C . LYS A 1 70 ? -11.985 6.172 -4.104 1.00 95.12 70 LYS A C 1
ATOM 551 O O . LYS A 1 70 ? -11.955 5.843 -2.921 1.00 95.12 70 LYS A O 1
ATOM 556 N N . ARG A 1 71 ? -11.656 5.320 -5.086 1.00 94.69 71 ARG A N 1
ATOM 557 C CA . ARG A 1 71 ? -11.296 3.911 -4.842 1.00 94.69 71 ARG A CA 1
ATOM 558 C C . ARG A 1 71 ? -10.081 3.789 -3.928 1.00 94.69 71 ARG A C 1
ATOM 560 O O . ARG A 1 71 ? -9.993 2.823 -3.182 1.00 94.69 71 ARG A O 1
ATOM 567 N N . LEU A 1 72 ? -9.156 4.752 -3.974 1.00 95.81 72 LEU A N 1
ATOM 568 C CA . LEU A 1 72 ? -7.975 4.796 -3.109 1.00 95.81 72 LEU A CA 1
ATOM 569 C C . LEU A 1 72 ? -8.196 5.666 -1.867 1.00 95.81 72 LEU A C 1
ATOM 571 O O . LEU A 1 72 ? -7.714 5.316 -0.790 1.00 95.81 72 LEU A O 1
ATOM 575 N N . GLN A 1 73 ? -8.909 6.788 -1.997 1.00 95.19 73 GLN A N 1
ATOM 576 C CA . GLN A 1 73 ? -9.128 7.727 -0.889 1.00 95.19 73 GLN A CA 1
ATOM 577 C C . GLN A 1 73 ? -10.023 7.161 0.218 1.00 95.19 73 GLN A C 1
ATOM 579 O O . GLN A 1 73 ? -9.769 7.422 1.397 1.00 95.19 73 GLN A O 1
ATOM 584 N N . ASP A 1 74 ? -11.033 6.367 -0.145 1.00 95.19 74 ASP A N 1
ATOM 585 C CA . ASP A 1 74 ? -12.013 5.837 0.808 1.00 95.19 74 ASP A CA 1
ATOM 586 C C . ASP A 1 74 ? -11.477 4.630 1.595 1.00 95.19 74 ASP A C 1
ATOM 588 O O . ASP A 1 74 ? -12.031 4.253 2.634 1.00 95.19 74 ASP A O 1
ATOM 592 N N . ILE A 1 75 ? -10.364 4.037 1.148 1.00 95.56 75 ILE A N 1
ATOM 593 C CA . ILE A 1 75 ? -9.730 2.914 1.836 1.00 95.56 75 ILE A CA 1
ATOM 594 C C . ILE A 1 75 ? -9.088 3.396 3.138 1.00 95.56 75 ILE A C 1
ATOM 596 O O . ILE A 1 75 ? -8.311 4.355 3.182 1.00 95.56 75 ILE A O 1
ATOM 600 N N . ARG A 1 76 ? -9.363 2.657 4.214 1.00 95.62 76 ARG A N 1
ATOM 601 C CA . ARG A 1 76 ? -8.748 2.849 5.528 1.00 95.62 76 ARG A CA 1
ATOM 602 C C . ARG A 1 76 ? -7.908 1.642 5.909 1.00 95.62 76 ARG A C 1
ATOM 604 O O . ARG A 1 76 ? -8.333 0.505 5.733 1.00 95.62 76 ARG A O 1
ATOM 611 N N . VAL A 1 77 ? -6.720 1.905 6.444 1.00 95.81 77 VAL A N 1
ATOM 612 C CA . VAL A 1 77 ? -5.738 0.878 6.803 1.00 95.81 77 VAL A CA 1
ATOM 613 C C . VAL A 1 77 ? -5.166 1.111 8.198 1.00 95.81 77 VAL A C 1
ATOM 615 O O . VAL A 1 77 ? -5.196 2.217 8.749 1.00 95.81 77 VAL A O 1
ATOM 618 N N . LYS A 1 78 ? -4.601 0.038 8.754 1.00 94.31 78 LYS A N 1
ATOM 619 C CA . LYS A 1 78 ? -3.879 0.044 10.025 1.00 94.31 78 LYS A CA 1
ATOM 620 C C . LYS A 1 78 ? -2.657 0.971 9.931 1.00 94.31 78 LYS A C 1
ATOM 622 O O . LYS A 1 78 ? -1.787 0.798 9.077 1.00 94.31 78 LYS A O 1
ATOM 627 N N . GLY A 1 79 ? -2.620 1.974 10.800 1.00 93.00 79 GLY A N 1
ATOM 628 C CA . GLY A 1 79 ? -1.587 3.001 10.856 1.00 93.00 79 GLY A CA 1
ATOM 629 C C . GLY A 1 79 ? -0.397 2.591 11.719 1.00 93.00 79 GLY A C 1
ATOM 630 O O . GLY A 1 79 ? 0.389 1.728 11.331 1.00 93.00 79 GLY A O 1
ATOM 631 N N . GLU A 1 80 ? -0.256 3.262 12.855 1.00 90.88 80 GLU A N 1
ATOM 632 C CA . GLU A 1 80 ? 0.817 3.109 13.844 1.00 90.88 80 GLU A CA 1
ATOM 633 C C . GLU A 1 80 ? 0.244 2.578 15.155 1.00 90.88 80 GLU A C 1
ATOM 635 O O . GLU A 1 80 ? -0.933 2.794 15.464 1.00 90.88 80 GLU A O 1
ATOM 640 N N . GLU A 1 81 ? 1.074 1.872 15.915 1.00 89.12 81 GLU A N 1
ATOM 641 C CA . GLU A 1 81 ? 0.708 1.427 17.251 1.00 89.12 81 GLU A CA 1
ATOM 642 C C . GLU A 1 81 ? 0.703 2.622 18.213 1.00 89.12 81 GLU A C 1
ATOM 644 O O . GLU A 1 81 ? 1.575 3.489 18.178 1.00 89.12 81 GLU A O 1
ATOM 649 N N . ILE A 1 82 ? -0.318 2.684 19.063 1.00 86.06 82 ILE A N 1
ATOM 650 C CA . ILE A 1 82 ? -0.479 3.720 20.076 1.00 86.06 82 ILE A CA 1
ATOM 651 C C . ILE A 1 82 ? 0.205 3.235 21.350 1.00 86.06 82 ILE A C 1
ATOM 653 O O . ILE A 1 82 ? -0.338 2.402 22.083 1.00 86.06 82 ILE A O 1
ATOM 657 N N . PHE A 1 83 ? 1.381 3.792 21.624 1.00 81.06 83 PHE A N 1
ATOM 658 C CA . PHE A 1 83 ? 2.149 3.512 22.832 1.00 81.06 83 PHE A CA 1
ATOM 659 C C . PHE A 1 83 ? 1.731 4.426 23.985 1.00 81.06 83 PHE A C 1
ATOM 661 O O . PHE A 1 83 ? 1.454 5.610 23.787 1.00 81.06 83 PHE A O 1
ATOM 668 N N . ASN A 1 84 ? 1.710 3.881 25.202 1.00 78.44 84 ASN A N 1
ATOM 669 C CA . ASN A 1 84 ? 1.631 4.683 26.414 1.00 78.44 84 ASN A CA 1
ATOM 670 C C . ASN A 1 84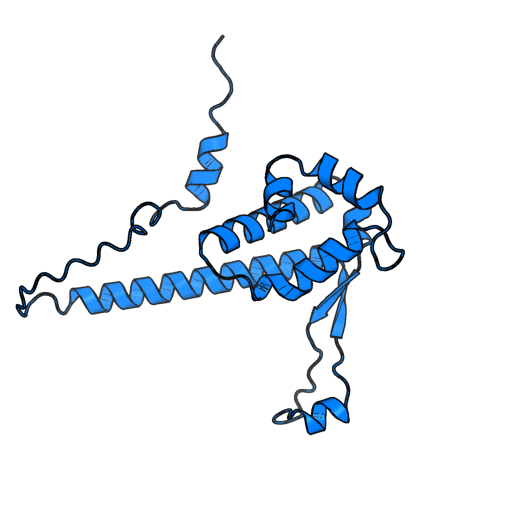 ? 3.058 4.946 26.912 1.00 78.44 84 ASN A C 1
ATOM 672 O O . ASN A 1 84 ? 3.756 4.002 27.268 1.00 78.44 84 ASN A O 1
ATOM 676 N N . MET A 1 85 ? 3.496 6.206 26.911 1.00 72.56 85 MET A N 1
ATOM 677 C CA . MET A 1 85 ? 4.874 6.583 27.270 1.00 72.56 85 MET A CA 1
ATOM 678 C C . MET A 1 85 ? 5.222 6.246 28.730 1.00 72.56 85 MET A C 1
ATOM 680 O O . MET A 1 85 ? 6.384 6.012 29.045 1.00 72.56 85 MET A O 1
ATOM 684 N N . ASP A 1 86 ? 4.213 6.149 29.598 1.00 74.81 86 ASP A N 1
ATOM 685 C CA . ASP A 1 86 ? 4.377 5.771 31.007 1.00 74.81 86 ASP A CA 1
ATOM 686 C C . ASP A 1 86 ? 4.500 4.247 31.211 1.00 74.81 86 ASP A C 1
ATOM 688 O O . ASP A 1 86 ? 4.782 3.763 32.310 1.00 74.81 86 ASP A O 1
ATOM 692 N N . GLU A 1 87 ? 4.272 3.457 30.158 1.00 73.94 87 GLU A N 1
ATOM 693 C CA . GLU A 1 87 ? 4.376 2.005 30.193 1.00 73.94 87 GLU A CA 1
ATOM 694 C C . GLU A 1 87 ? 5.809 1.589 29.827 1.00 73.94 87 GLU A C 1
ATOM 696 O O . GLU A 1 87 ? 6.199 1.557 28.663 1.00 73.94 87 GLU A O 1
ATOM 701 N N . GLY A 1 88 ? 6.620 1.259 30.841 1.00 77.06 88 GLY A N 1
ATOM 702 C CA . GLY A 1 88 ? 7.952 0.672 30.631 1.00 77.06 88 GLY A CA 1
ATOM 703 C C . GLY A 1 88 ? 7.894 -0.670 29.879 1.00 77.06 88 GLY A C 1
ATOM 704 O O . GLY A 1 88 ? 6.809 -1.186 29.626 1.00 77.06 88 GLY A O 1
ATOM 705 N N . ILE A 1 89 ? 9.054 -1.279 29.586 1.00 81.50 89 ILE A N 1
ATOM 706 C CA . ILE A 1 89 ? 9.235 -2.477 28.724 1.00 81.50 89 ILE A CA 1
ATOM 707 C C . ILE A 1 89 ? 7.978 -3.356 28.598 1.00 81.50 89 ILE A C 1
ATOM 709 O O . ILE A 1 89 ? 7.516 -3.982 29.570 1.00 81.50 89 ILE A O 1
ATOM 713 N N . ARG A 1 90 ? 7.443 -3.422 27.375 1.00 76.81 90 ARG A N 1
ATOM 714 C CA . ARG A 1 90 ? 6.247 -4.192 27.044 1.00 76.81 90 ARG A CA 1
ATOM 715 C C . ARG A 1 90 ? 6.621 -5.629 26.697 1.00 76.81 90 ARG A C 1
ATOM 717 O O . ARG A 1 90 ? 7.195 -5.916 25.654 1.00 76.81 90 ARG A O 1
ATOM 724 N N . THR A 1 91 ? 6.298 -6.547 27.601 1.00 84.50 91 THR A N 1
ATOM 725 C CA . THR A 1 91 ? 6.470 -7.989 27.396 1.00 84.50 91 THR A CA 1
ATOM 726 C C . THR A 1 91 ? 5.212 -8.600 26.780 1.00 84.50 91 THR A C 1
ATOM 728 O O . THR A 1 91 ? 4.116 -8.050 26.897 1.00 84.50 91 THR A O 1
ATOM 731 N N . ARG A 1 92 ? 5.334 -9.797 26.192 1.00 81.06 92 ARG A N 1
ATOM 732 C CA . ARG A 1 92 ? 4.197 -10.540 25.610 1.00 81.06 92 ARG A CA 1
ATOM 733 C C . ARG A 1 92 ? 3.027 -10.720 26.595 1.00 81.06 92 ARG A C 1
ATOM 735 O O . ARG A 1 92 ? 1.872 -10.612 26.196 1.00 81.06 92 ARG A O 1
ATOM 742 N N . SER A 1 93 ? 3.310 -10.929 27.887 1.00 79.94 93 SER A N 1
ATOM 743 C CA . SER A 1 93 ? 2.284 -11.037 28.939 1.00 79.94 93 SER A CA 1
ATOM 744 C C . SER A 1 93 ? 1.554 -9.717 29.217 1.00 79.94 93 SER A C 1
ATOM 746 O O . SER A 1 93 ? 0.354 -9.735 29.489 1.00 79.94 93 SER A O 1
ATOM 748 N N . LYS A 1 94 ? 2.239 -8.568 29.104 1.00 75.69 94 LYS A N 1
ATOM 749 C CA . LYS A 1 94 ? 1.613 -7.240 29.215 1.00 75.69 94 LYS A CA 1
ATOM 750 C C . LYS A 1 94 ? 0.736 -6.926 28.001 1.00 75.69 94 LYS A C 1
ATOM 752 O O . LYS A 1 94 ? -0.386 -6.473 28.197 1.00 75.69 94 LYS A O 1
ATOM 757 N N . SER A 1 95 ? 1.174 -7.250 26.778 1.00 76.44 95 SER A N 1
ATOM 758 C CA . SER A 1 95 ? 0.356 -7.075 25.560 1.00 76.44 95 SER A CA 1
ATOM 759 C C . SER A 1 95 ? -0.900 -7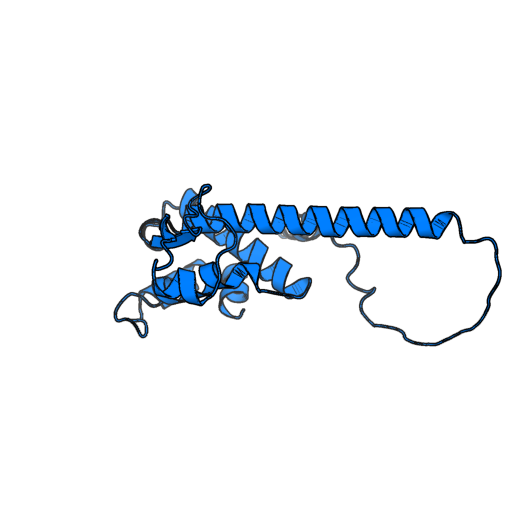.950 25.538 1.00 76.44 95 SER A C 1
ATOM 761 O O . SER A 1 95 ? -1.918 -7.542 24.992 1.00 76.44 95 SER A O 1
ATOM 763 N N . ALA A 1 96 ? -0.867 -9.128 26.169 1.00 76.31 96 ALA A N 1
ATOM 764 C CA . ALA A 1 96 ? -2.063 -9.956 26.328 1.00 76.31 96 ALA A CA 1
ATOM 765 C C . ALA A 1 96 ? -3.088 -9.331 27.294 1.00 76.31 96 ALA A C 1
ATOM 767 O O . ALA A 1 96 ? -4.292 -9.493 27.109 1.00 76.31 96 ALA A O 1
ATOM 768 N N . LYS A 1 97 ? -2.618 -8.613 28.326 1.00 76.62 97 LYS A N 1
ATOM 769 C CA . LYS A 1 97 ? -3.471 -7.958 29.331 1.00 76.62 97 LYS A CA 1
ATOM 770 C C . LYS A 1 97 ? -3.969 -6.580 28.882 1.00 76.62 97 LYS A C 1
ATOM 772 O O . LYS A 1 97 ? -5.048 -6.164 29.291 1.00 76.62 97 LYS A O 1
ATOM 777 N N . ASN A 1 98 ? -3.190 -5.887 28.057 1.00 73.19 98 ASN A N 1
ATOM 778 C CA . ASN A 1 98 ? -3.525 -4.598 27.470 1.00 73.19 98 ASN A CA 1
ATOM 779 C C . ASN A 1 98 ? -3.342 -4.705 25.945 1.00 73.19 98 ASN A C 1
ATOM 781 O O . ASN A 1 98 ? -2.200 -4.629 25.476 1.00 73.19 98 ASN A O 1
ATOM 785 N N . PRO A 1 99 ? -4.419 -4.963 25.175 1.00 75.88 99 PRO A N 1
ATOM 786 C CA . PRO A 1 99 ? -4.312 -5.254 23.751 1.00 75.88 99 PRO A CA 1
ATOM 787 C C . PRO A 1 99 ? -3.728 -4.067 22.983 1.00 75.88 99 PRO A C 1
ATOM 789 O O . PRO A 1 99 ? -3.968 -2.903 23.306 1.00 75.88 99 PRO A O 1
ATOM 792 N N . GLU A 1 100 ? -2.937 -4.368 21.957 1.00 79.69 100 GLU A N 1
ATOM 793 C CA . GLU A 1 100 ? -2.324 -3.362 21.093 1.00 79.69 100 GLU A CA 1
ATOM 794 C C . GLU A 1 100 ? -3.396 -2.517 20.409 1.00 79.69 100 GLU A C 1
ATOM 796 O O . GLU A 1 100 ? -4.282 -3.025 19.715 1.00 79.69 100 GLU A O 1
ATOM 801 N N . ARG A 1 101 ? -3.310 -1.203 20.609 1.00 84.81 101 ARG A N 1
ATOM 802 C CA . ARG A 1 101 ? -4.189 -0.244 19.950 1.00 84.81 101 ARG A CA 1
ATOM 803 C C . ARG A 1 101 ? -3.448 0.319 18.762 1.00 84.81 101 ARG A C 1
ATOM 805 O O . ARG A 1 101 ? -2.311 0.750 18.889 1.00 84.81 101 ARG A O 1
ATOM 812 N N . TRP A 1 102 ? -4.113 0.343 17.622 1.00 90.69 102 TRP A N 1
ATOM 813 C CA . TRP A 1 102 ? -3.538 0.829 16.381 1.00 90.69 102 TRP A CA 1
ATOM 814 C C . TRP A 1 102 ? -4.411 1.940 15.826 1.00 90.69 102 TRP A C 1
ATOM 816 O O . TRP A 1 102 ? -5.639 1.882 15.925 1.00 90.69 102 TRP A O 1
ATOM 826 N N . THR A 1 103 ? -3.789 2.961 15.246 1.00 93.56 103 THR A N 1
ATOM 827 C CA . THR A 1 103 ? -4.534 4.006 14.547 1.00 93.56 103 THR A CA 1
ATOM 828 C C . THR A 1 103 ? -5.166 3.442 13.274 1.00 93.56 103 THR A C 1
ATOM 830 O O . THR A 1 103 ? -4.649 2.509 12.658 1.00 93.56 103 THR A O 1
ATOM 833 N N . ASN A 1 104 ? -6.305 4.007 12.874 1.00 95.56 104 ASN A N 1
ATOM 834 C CA . ASN A 1 104 ? -6.964 3.690 11.611 1.00 95.56 104 ASN A CA 1
ATOM 835 C C . ASN A 1 104 ? -6.984 4.948 10.740 1.00 95.56 104 ASN A C 1
ATOM 837 O O . ASN A 1 104 ? -7.675 5.918 11.065 1.00 95.56 104 ASN A O 1
ATOM 841 N N . ILE A 1 105 ? -6.212 4.948 9.655 1.00 97.06 105 ILE A N 1
ATOM 842 C CA . ILE A 1 105 ? -5.922 6.146 8.856 1.00 97.06 105 ILE A CA 1
ATOM 843 C C . ILE A 1 105 ? -6.258 5.931 7.374 1.00 97.06 105 ILE A C 1
ATOM 845 O O . ILE A 1 105 ? -6.332 4.783 6.932 1.00 97.06 105 ILE A O 1
ATOM 849 N N . PRO A 1 106 ? -6.468 7.009 6.593 1.00 97.88 106 PRO A N 1
ATOM 850 C CA . PRO A 1 106 ? -6.651 6.895 5.149 1.00 97.88 106 PRO A CA 1
ATOM 851 C C . PRO A 1 106 ? -5.434 6.259 4.468 1.00 97.88 106 PRO A C 1
ATOM 853 O O . PRO A 1 106 ? -4.291 6.520 4.857 1.00 97.88 106 PRO A O 1
ATOM 856 N N . LEU A 1 107 ? -5.679 5.469 3.422 1.00 97.75 107 LEU A N 1
ATOM 857 C CA . LEU A 1 107 ? -4.645 4.753 2.674 1.00 97.75 107 LEU A CA 1
ATOM 858 C C . LEU A 1 107 ? -3.538 5.686 2.177 1.00 97.75 107 LEU A C 1
ATOM 860 O O . LEU A 1 107 ? -2.365 5.428 2.429 1.00 97.75 107 LEU A O 1
ATOM 864 N N . LEU A 1 108 ? -3.901 6.800 1.536 1.00 98.00 108 LEU A N 1
ATOM 865 C CA . LEU A 1 108 ? -2.924 7.747 0.984 1.00 98.00 108 LEU A CA 1
ATOM 866 C C . LEU A 1 108 ? -2.005 8.341 2.066 1.00 98.00 108 LEU A C 1
ATOM 868 O O . LEU A 1 108 ? -0.816 8.546 1.828 1.00 98.00 108 LEU A O 1
ATOM 872 N N . VAL A 1 109 ? -2.519 8.541 3.286 1.00 98.00 109 VAL A N 1
ATOM 873 C CA . VAL A 1 109 ? -1.713 8.999 4.431 1.00 98.00 109 VAL A CA 1
ATOM 874 C C . VAL A 1 109 ? -0.728 7.914 4.866 1.00 98.00 109 VAL A C 1
ATOM 876 O O . VAL A 1 109 ? 0.436 8.211 5.137 1.00 98.00 109 VAL A O 1
ATOM 879 N N . LYS A 1 110 ? -1.164 6.648 4.912 1.00 97.88 110 LYS A N 1
ATOM 880 C CA . LYS A 1 110 ? -0.272 5.521 5.218 1.00 97.88 110 LYS A CA 1
ATOM 881 C C . LYS A 1 110 ? 0.818 5.365 4.156 1.00 97.88 110 LYS A C 1
ATOM 883 O O . LYS A 1 110 ? 1.972 5.175 4.526 1.00 97.88 110 LYS A O 1
ATOM 888 N N . ILE A 1 111 ? 0.469 5.496 2.875 1.00 98.12 111 ILE A N 1
ATOM 889 C CA . ILE A 1 111 ? 1.422 5.449 1.758 1.00 98.12 111 ILE A CA 1
ATOM 890 C C . ILE A 1 111 ? 2.487 6.539 1.916 1.00 98.12 111 ILE A C 1
ATOM 892 O O . ILE A 1 111 ? 3.674 6.236 1.853 1.00 98.12 111 ILE A O 1
ATOM 896 N N . LEU A 1 112 ? 2.088 7.784 2.198 1.00 98.12 112 LEU A N 1
ATOM 897 C CA . LEU A 1 112 ? 3.037 8.878 2.419 1.00 98.12 112 LEU A CA 1
ATOM 898 C C . LEU A 1 112 ? 4.001 8.582 3.579 1.00 98.12 112 LEU A C 1
ATOM 900 O O . LEU A 1 112 ? 5.207 8.766 3.433 1.00 98.12 112 LEU A O 1
ATOM 904 N N . LYS A 1 113 ? 3.490 8.081 4.712 1.00 97.38 113 LYS A N 1
ATOM 905 C CA . LYS A 1 113 ? 4.329 7.683 5.856 1.00 97.38 113 LYS A CA 1
ATOM 906 C C . LYS A 1 113 ? 5.349 6.605 5.476 1.00 97.38 113 LYS A C 1
ATOM 908 O O . LYS A 1 113 ? 6.499 6.690 5.892 1.00 97.38 113 LYS A O 1
ATOM 913 N N . LEU A 1 114 ? 4.942 5.617 4.679 1.00 96.75 114 LEU A N 1
ATOM 914 C CA . LEU A 1 114 ? 5.840 4.563 4.205 1.00 96.75 114 LEU A CA 1
ATOM 915 C C . LEU A 1 114 ? 6.915 5.115 3.263 1.00 96.75 114 LEU A C 1
ATOM 917 O O . LEU A 1 114 ? 8.077 4.787 3.444 1.00 96.75 114 LEU A O 1
ATOM 921 N N . ILE A 1 115 ? 6.568 6.006 2.331 1.00 97.38 115 ILE A N 1
ATOM 922 C CA . ILE A 1 115 ? 7.551 6.648 1.438 1.00 97.38 115 ILE A CA 1
ATOM 923 C C . ILE A 1 115 ? 8.601 7.429 2.242 1.00 97.38 115 ILE A C 1
ATOM 925 O O . ILE A 1 115 ? 9.791 7.343 1.948 1.00 97.38 115 ILE A O 1
ATOM 929 N N . ILE A 1 116 ? 8.179 8.163 3.277 1.00 96.88 116 ILE A N 1
ATOM 930 C CA . ILE A 1 116 ? 9.102 8.886 4.167 1.00 96.88 116 ILE A CA 1
ATOM 931 C C . ILE A 1 116 ? 10.033 7.908 4.897 1.00 96.88 116 ILE A C 1
ATOM 933 O O . ILE A 1 116 ? 11.232 8.160 4.988 1.00 96.88 116 ILE A O 1
ATOM 937 N N . ASN A 1 117 ? 9.502 6.784 5.383 1.00 94.94 117 ASN A N 1
ATOM 938 C CA . ASN A 1 117 ? 10.298 5.743 6.031 1.00 94.94 117 ASN A CA 1
ATOM 939 C C . ASN A 1 117 ? 11.340 5.132 5.077 1.00 94.94 117 ASN A C 1
ATOM 941 O O . ASN A 1 117 ? 12.499 4.989 5.446 1.00 94.94 117 ASN A O 1
ATOM 945 N N . GLU A 1 118 ? 10.953 4.824 3.838 1.00 94.31 118 GLU A N 1
ATOM 946 C CA . GLU A 1 118 ? 11.865 4.304 2.807 1.00 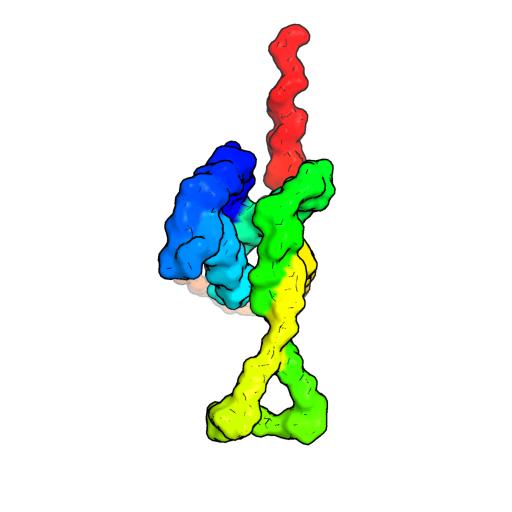94.31 118 GLU A CA 1
ATOM 947 C C . GLU A 1 118 ? 12.983 5.298 2.475 1.00 94.31 118 GLU A C 1
ATOM 949 O O . GLU A 1 118 ? 14.142 4.910 2.337 1.00 94.31 118 GLU A O 1
ATOM 954 N N . LEU A 1 119 ? 12.659 6.593 2.397 1.00 94.12 119 LEU A N 1
ATOM 955 C CA . LEU A 1 119 ? 13.662 7.638 2.212 1.00 94.12 119 LEU A CA 1
ATOM 956 C C . LEU A 1 119 ? 14.638 7.694 3.394 1.00 94.12 119 LEU A C 1
ATOM 958 O O . LEU A 1 119 ? 15.844 7.770 3.172 1.00 94.12 119 LEU A O 1
ATOM 962 N N . SER A 1 120 ? 14.134 7.618 4.629 1.00 94.62 120 SER A N 1
ATOM 963 C CA . SER A 1 120 ? 14.972 7.580 5.835 1.00 94.62 120 SER A CA 1
ATOM 964 C C . SER A 1 120 ? 15.935 6.391 5.808 1.00 94.62 120 SER A C 1
ATOM 966 O O . SER A 1 120 ? 17.139 6.575 5.976 1.00 94.62 120 SER A O 1
ATOM 968 N N . ASN A 1 121 ? 15.425 5.193 5.509 1.00 92.06 121 ASN A N 1
ATOM 969 C CA . ASN A 1 121 ? 16.231 3.976 5.404 1.00 92.06 121 ASN A CA 1
ATOM 970 C C . ASN A 1 121 ? 17.306 4.100 4.313 1.00 92.06 121 ASN A C 1
ATOM 972 O O . ASN A 1 121 ? 18.457 3.721 4.520 1.00 92.06 121 ASN A O 1
ATOM 976 N N . ALA A 1 122 ? 16.953 4.660 3.152 1.00 90.62 122 ALA A N 1
ATOM 977 C CA . ALA A 1 122 ? 17.899 4.874 2.061 1.00 90.62 122 ALA A CA 1
ATOM 978 C C . ALA A 1 122 ? 18.992 5.892 2.427 1.00 90.62 122 ALA A C 1
ATOM 980 O O . ALA A 1 122 ? 20.152 5.711 2.057 1.00 90.62 122 ALA A O 1
ATOM 981 N N . MET A 1 123 ? 18.646 6.954 3.162 1.00 93.25 123 MET A N 1
ATOM 982 C CA . MET A 1 123 ? 19.616 7.937 3.651 1.00 93.25 123 MET A CA 1
ATOM 983 C C . MET A 1 123 ? 20.598 7.313 4.648 1.00 93.25 123 MET A C 1
ATOM 985 O O . MET A 1 123 ? 21.800 7.528 4.520 1.00 93.25 123 MET A O 1
ATOM 989 N N . GLU A 1 124 ? 20.114 6.504 5.590 1.00 92.69 124 GLU A N 1
ATOM 990 C CA . GLU A 1 124 ? 20.952 5.805 6.573 1.00 92.69 124 GLU A CA 1
ATOM 991 C C . GLU A 1 124 ? 21.883 4.772 5.912 1.00 92.69 124 GLU A C 1
ATOM 993 O O . GLU A 1 124 ? 23.084 4.727 6.194 1.00 92.69 124 GLU A O 1
ATOM 998 N N . ALA A 1 125 ? 21.368 4.002 4.949 1.00 89.25 125 ALA A N 1
ATOM 999 C CA . ALA A 1 125 ? 22.162 3.058 4.161 1.00 89.25 125 ALA A CA 1
ATOM 1000 C C . ALA A 1 125 ? 23.224 3.752 3.284 1.00 89.25 125 ALA A C 1
ATOM 1002 O O . ALA A 1 125 ? 24.281 3.191 2.998 1.00 89.25 125 ALA A O 1
ATOM 1003 N N . ASN A 1 126 ? 22.967 4.979 2.828 1.00 89.25 126 ASN A N 1
ATOM 1004 C CA . ASN A 1 126 ? 23.953 5.756 2.077 1.00 89.25 126 ASN A CA 1
ATOM 1005 C C . ASN A 1 126 ? 25.017 6.369 2.993 1.00 89.25 126 ASN A C 1
ATOM 1007 O O . ASN A 1 126 ? 26.195 6.331 2.650 1.00 89.25 126 ASN A O 1
ATOM 1011 N N . ALA A 1 127 ? 24.616 6.901 4.150 1.00 90.62 127 ALA A N 1
ATOM 1012 C CA . ALA A 1 127 ? 25.537 7.491 5.117 1.00 90.62 127 ALA A CA 1
ATOM 1013 C C . ALA A 1 127 ? 26.520 6.448 5.670 1.00 90.62 127 ALA A C 1
ATOM 1015 O O . ALA A 1 127 ? 27.720 6.696 5.702 1.00 90.62 127 ALA A O 1
ATOM 1016 N N . SER A 1 128 ? 26.030 5.256 6.024 1.00 87.38 128 SER A N 1
ATOM 1017 C CA . SER A 1 128 ? 26.875 4.148 6.496 1.00 87.38 128 SER A CA 1
ATOM 1018 C C . SER A 1 128 ? 27.916 3.713 5.458 1.00 87.38 128 SER A C 1
ATOM 1020 O O . SER A 1 128 ? 29.085 3.569 5.803 1.00 87.38 128 SER A O 1
ATOM 1022 N N . ARG A 1 129 ? 27.535 3.595 4.178 1.00 81.00 129 ARG A N 1
ATOM 1023 C CA . ARG A 1 129 ? 28.475 3.281 3.085 1.00 81.00 129 ARG A CA 1
ATOM 1024 C C . ARG A 1 129 ? 29.542 4.354 2.879 1.00 81.00 129 ARG A C 1
ATOM 1026 O O . ARG A 1 129 ? 30.701 4.016 2.665 1.00 81.00 129 ARG A O 1
ATOM 1033 N N . GLN A 1 130 ? 29.168 5.633 2.957 1.00 72.31 130 GLN A N 1
ATOM 1034 C CA . GLN A 1 130 ? 30.124 6.742 2.863 1.00 72.31 130 GLN A CA 1
ATOM 1035 C C . GLN A 1 130 ? 31.118 6.726 4.021 1.00 72.31 130 GLN A C 1
ATOM 1037 O O . GLN A 1 130 ? 32.309 6.905 3.799 1.00 72.31 130 GLN A O 1
ATOM 1042 N N . THR A 1 131 ? 30.642 6.461 5.238 1.00 69.38 131 THR A N 1
ATOM 1043 C CA . THR A 1 131 ? 31.512 6.288 6.400 1.00 69.38 131 THR A CA 1
ATOM 1044 C C . THR A 1 131 ? 32.479 5.125 6.184 1.00 69.38 131 THR A C 1
ATOM 1046 O O . THR A 1 131 ? 33.674 5.318 6.340 1.00 69.38 131 THR A O 1
ATOM 1049 N N . THR A 1 132 ? 32.016 3.945 5.759 1.00 65.69 132 THR A N 1
ATOM 1050 C CA . THR A 1 132 ? 32.906 2.800 5.485 1.00 65.69 132 THR A CA 1
ATOM 1051 C C . THR A 1 132 ? 33.952 3.104 4.409 1.00 65.69 132 THR A C 1
ATOM 1053 O O . THR A 1 132 ? 35.111 2.744 4.590 1.00 65.69 132 THR A O 1
ATOM 1056 N N . ALA A 1 133 ? 33.585 3.801 3.330 1.00 62.19 133 ALA A N 1
ATOM 1057 C CA . ALA A 1 133 ? 34.531 4.202 2.287 1.00 62.19 133 ALA A CA 1
ATOM 1058 C C . ALA A 1 133 ? 35.626 5.157 2.807 1.00 62.19 133 ALA A C 1
ATOM 1060 O O . ALA A 1 133 ? 36.776 5.030 2.400 1.00 62.19 133 ALA A O 1
ATOM 1061 N N . ASP A 1 134 ? 35.287 6.054 3.739 1.00 57.09 134 ASP A N 1
ATOM 1062 C CA . ASP A 1 134 ? 36.226 6.986 4.385 1.00 57.09 134 ASP A CA 1
ATOM 1063 C C . ASP A 1 134 ? 37.239 6.243 5.281 1.00 57.09 134 ASP A C 1
ATOM 1065 O O . ASP A 1 134 ? 38.441 6.467 5.187 1.00 57.09 134 ASP A O 1
ATOM 1069 N N . TRP A 1 135 ? 36.787 5.248 6.059 1.00 56.69 135 TRP A N 1
ATOM 1070 C CA . TRP A 1 135 ? 37.685 4.380 6.845 1.00 56.69 135 TRP A CA 1
ATOM 1071 C C . TRP A 1 135 ? 38.564 3.467 5.980 1.00 56.69 135 TRP A C 1
ATOM 1073 O O . TRP A 1 135 ? 39.645 3.078 6.407 1.00 56.69 135 TRP A O 1
ATOM 1083 N N . SER A 1 136 ? 38.113 3.128 4.769 1.00 54.97 136 SER A N 1
ATOM 1084 C CA . SER A 1 136 ? 38.869 2.292 3.823 1.00 54.97 136 SER A CA 1
ATOM 1085 C C . SER A 1 136 ? 39.996 3.063 3.128 1.00 54.97 136 SER A C 1
ATOM 1087 O O . SER A 1 136 ? 40.871 2.457 2.516 1.00 54.97 136 SER A O 1
ATOM 1089 N N . GLN A 1 137 ? 39.963 4.399 3.173 1.00 52.41 137 GLN A N 1
ATOM 1090 C CA . GLN A 1 137 ? 40.913 5.244 2.455 1.00 52.41 137 GLN A CA 1
ATOM 1091 C C . GLN A 1 137 ? 42.196 5.517 3.258 1.00 52.41 137 GLN A C 1
ATOM 1093 O O . GLN A 1 137 ? 43.239 5.761 2.652 1.00 52.41 137 GLN A O 1
ATOM 1098 N N . ASP A 1 138 ? 42.147 5.385 4.589 1.00 48.06 138 ASP A N 1
ATOM 1099 C CA . ASP A 1 138 ? 43.301 5.560 5.486 1.00 48.06 138 ASP A CA 1
ATOM 1100 C C . ASP A 1 138 ? 44.078 4.255 5.779 1.00 48.06 138 ASP A C 1
ATOM 1102 O O . ASP A 1 138 ? 45.154 4.318 6.372 1.00 48.06 138 ASP A O 1
ATOM 1106 N N . ASP A 1 139 ? 43.595 3.088 5.324 1.00 47.25 139 ASP A N 1
ATOM 1107 C CA . ASP A 1 139 ? 44.232 1.769 5.547 1.00 47.25 139 ASP A CA 1
ATOM 1108 C C . ASP A 1 139 ? 44.823 1.145 4.261 1.00 47.25 139 ASP A C 1
ATOM 1110 O O . ASP A 1 139 ? 45.062 -0.054 4.161 1.00 47.25 139 ASP A O 1
ATOM 1114 N N . LEU A 1 140 ? 45.077 1.964 3.232 1.00 47.59 140 LEU A N 1
ATOM 1115 C CA . LEU A 1 140 ? 45.648 1.524 1.947 1.00 47.59 140 LEU A CA 1
ATOM 1116 C C . LEU A 1 140 ? 47.191 1.532 1.909 1.00 47.59 140 LEU A C 1
ATOM 1118 O O . LEU A 1 140 ? 47.774 1.566 0.824 1.00 47.59 140 LEU A O 1
ATOM 1122 N N . ASN A 1 141 ? 47.872 1.497 3.063 1.00 47.41 141 ASN A N 1
ATOM 1123 C CA . ASN A 1 141 ? 49.342 1.485 3.113 1.00 47.41 141 ASN A CA 1
ATOM 1124 C C . ASN A 1 141 ? 49.988 0.221 3.710 1.00 47.41 141 ASN A C 1
ATOM 1126 O O . ASN A 1 141 ? 51.206 0.214 3.838 1.00 47.41 141 ASN A O 1
ATOM 1130 N N . ASP A 1 142 ? 49.261 -0.862 4.000 1.00 41.31 142 ASP A N 1
ATOM 1131 C CA . ASP A 1 142 ? 49.906 -2.110 4.450 1.00 41.31 142 ASP A CA 1
ATOM 1132 C C . ASP A 1 142 ? 49.353 -3.371 3.753 1.00 41.31 142 ASP A C 1
ATOM 1134 O O . ASP A 1 142 ? 48.533 -4.118 4.275 1.00 41.31 142 ASP A O 1
ATOM 1138 N N . MET A 1 143 ? 49.870 -3.595 2.538 1.00 44.81 143 MET A N 1
ATOM 1139 C CA . MET A 1 143 ? 50.325 -4.888 1.995 1.00 44.81 143 MET A CA 1
ATOM 1140 C C . MET A 1 143 ? 49.675 -6.177 2.527 1.00 44.81 143 MET A C 1
ATOM 1142 O O . MET A 1 143 ? 50.264 -6.778 3.414 1.00 44.81 143 MET A O 1
ATOM 1146 N N . TRP A 1 144 ? 48.644 -6.708 1.858 1.00 48.19 144 TRP A N 1
ATOM 1147 C CA . TRP A 1 144 ? 48.498 -8.160 1.631 1.00 48.19 144 TRP A CA 1
ATOM 1148 C C . TRP A 1 144 ? 47.849 -8.393 0.256 1.00 48.19 144 TRP A C 1
ATOM 1150 O O . TRP A 1 144 ? 46.644 -8.234 0.082 1.00 48.19 144 TRP A O 1
ATOM 1160 N N . GLU A 1 145 ? 48.681 -8.722 -0.738 1.00 45.59 145 GLU A N 1
ATOM 1161 C CA . GLU A 1 145 ? 48.253 -9.516 -1.891 1.00 45.59 145 GLU A CA 1
ATOM 1162 C C . GLU A 1 145 ? 47.827 -10.883 -1.346 1.00 45.59 145 GLU A C 1
ATOM 1164 O O . GLU A 1 145 ? 48.688 -11.667 -0.966 1.00 45.59 145 GLU A O 1
ATOM 1169 N N . ASP A 1 146 ? 46.530 -11.163 -1.287 1.00 40.38 146 ASP A N 1
ATOM 1170 C CA . ASP A 1 146 ? 46.037 -12.524 -1.463 1.00 40.38 146 ASP A CA 1
ATOM 1171 C C . ASP A 1 146 ? 44.675 -12.454 -2.154 1.00 40.38 146 ASP A C 1
ATOM 1173 O O . ASP A 1 146 ? 43.718 -11.816 -1.716 1.00 40.38 146 ASP A O 1
ATOM 1177 N N . GLN A 1 147 ? 44.690 -13.031 -3.343 1.00 48.34 147 GLN A N 1
ATOM 1178 C CA . GLN A 1 147 ? 43.632 -13.106 -4.322 1.00 48.34 147 GLN A CA 1
ATOM 1179 C C . GLN A 1 147 ? 42.687 -14.232 -3.903 1.00 48.34 147 GLN A C 1
ATOM 1181 O O . GLN A 1 147 ? 43.007 -15.393 -4.133 1.00 48.34 147 GLN A O 1
ATOM 1186 N N . ASP A 1 148 ? 41.537 -13.893 -3.323 1.00 36.78 148 ASP A N 1
ATOM 1187 C CA . ASP A 1 148 ? 40.403 -14.811 -3.230 1.00 36.78 148 ASP A CA 1
ATOM 1188 C C . ASP A 1 148 ? 39.277 -14.281 -4.126 1.00 36.78 148 ASP A C 1
ATOM 1190 O O . ASP A 1 148 ? 38.676 -13.230 -3.895 1.00 36.78 148 ASP A O 1
ATOM 1194 N N . GLU A 1 149 ? 39.089 -15.004 -5.229 1.00 48.16 149 GLU A N 1
ATOM 1195 C CA . GLU A 1 149 ? 38.012 -14.870 -6.200 1.00 48.16 149 GLU A CA 1
ATOM 1196 C C . GLU A 1 149 ? 36.668 -15.189 -5.533 1.00 48.16 149 GLU A C 1
ATOM 1198 O O . GLU A 1 149 ? 36.286 -16.349 -5.442 1.00 48.16 149 GLU A O 1
ATOM 1203 N N . ASP A 1 150 ? 35.928 -14.163 -5.127 1.00 40.22 150 ASP A N 1
ATOM 1204 C CA . ASP A 1 150 ? 34.471 -14.227 -5.006 1.00 40.22 150 ASP A CA 1
ATOM 1205 C C . ASP A 1 150 ? 33.907 -12.987 -5.721 1.00 40.22 150 ASP A C 1
ATOM 1207 O O . ASP A 1 150 ? 33.610 -11.953 -5.121 1.00 40.22 150 ASP A O 1
ATOM 1211 N N . GLU A 1 151 ? 33.832 -13.069 -7.056 1.00 41.31 151 GLU A N 1
ATOM 1212 C CA . GLU A 1 151 ? 33.039 -12.153 -7.883 1.00 41.31 151 GLU A CA 1
ATOM 1213 C C . GLU A 1 151 ? 31.554 -12.343 -7.532 1.00 41.31 151 GLU A C 1
ATOM 1215 O O . GLU A 1 151 ? 30.817 -13.081 -8.188 1.00 41.31 151 GLU A O 1
ATOM 1220 N N . ASP A 1 152 ? 31.095 -11.663 -6.482 1.00 40.97 152 ASP A N 1
ATOM 1221 C CA . ASP A 1 152 ? 29.678 -11.367 -6.318 1.00 40.97 152 ASP A CA 1
ATOM 1222 C C . ASP A 1 152 ? 29.252 -10.469 -7.496 1.00 40.97 152 ASP A C 1
ATOM 1224 O O . ASP A 1 152 ? 29.574 -9.280 -7.559 1.00 40.97 152 ASP A O 1
ATOM 1228 N N . GLU A 1 153 ? 28.523 -11.050 -8.454 1.00 45.00 153 GLU A N 1
ATOM 1229 C CA . GLU A 1 153 ? 27.869 -10.389 -9.595 1.00 45.00 153 GLU A CA 1
ATOM 1230 C C . GLU A 1 153 ? 26.778 -9.369 -9.155 1.00 45.00 153 GLU A C 1
ATOM 1232 O O . GLU A 1 153 ? 25.632 -9.437 -9.600 1.00 45.00 153 GLU A O 1
ATOM 1237 N N . ASP A 1 154 ? 27.087 -8.403 -8.284 1.00 48.28 154 ASP A N 1
ATOM 1238 C CA . ASP A 1 154 ? 26.168 -7.313 -7.893 1.00 48.28 154 ASP A CA 1
ATOM 1239 C C . ASP A 1 154 ? 26.782 -5.904 -8.048 1.00 48.28 154 ASP A C 1
ATOM 1241 O O . ASP A 1 154 ? 26.167 -4.891 -7.704 1.00 48.28 154 ASP A O 1
ATOM 1245 N N . GLU A 1 155 ? 27.963 -5.782 -8.664 1.00 45.78 155 GLU A N 1
ATOM 1246 C CA . GLU A 1 155 ? 28.529 -4.472 -9.039 1.00 45.78 155 GLU A CA 1
ATOM 1247 C C . GLU A 1 155 ? 27.892 -3.863 -10.305 1.00 45.78 155 GLU A C 1
ATOM 1249 O O . GLU A 1 155 ? 28.065 -2.679 -10.595 1.00 45.78 155 GLU A O 1
ATOM 1254 N N . GLY A 1 156 ? 27.067 -4.615 -11.042 1.00 44.19 156 GLY A N 1
ATOM 1255 C CA . GLY A 1 156 ? 26.446 -4.148 -12.291 1.00 44.19 156 GLY A CA 1
ATOM 1256 C C . GLY A 1 156 ? 25.297 -3.138 -12.132 1.00 44.19 156 GLY A C 1
ATOM 1257 O O . GLY A 1 156 ? 24.852 -2.548 -13.120 1.00 44.19 156 GLY A O 1
ATOM 1258 N N . LEU A 1 157 ? 24.784 -2.924 -10.915 1.00 46.81 157 LEU A N 1
ATOM 1259 C CA . LEU A 1 157 ? 23.651 -2.017 -10.648 1.00 46.81 157 LEU A CA 1
ATOM 1260 C C . LEU A 1 157 ? 23.946 -0.960 -9.571 1.00 46.81 157 LEU A C 1
ATOM 1262 O O . LEU A 1 157 ? 23.071 -0.146 -9.230 1.00 46.81 157 LEU A O 1
ATOM 1266 N N . ALA A 1 158 ? 25.177 -0.937 -9.059 1.00 50.69 158 ALA A N 1
ATOM 1267 C CA . ALA A 1 158 ? 25.665 0.046 -8.106 1.00 50.69 158 ALA A CA 1
ATOM 1268 C C . ALA A 1 158 ? 25.919 1.389 -8.809 1.00 50.69 158 ALA A C 1
ATOM 1270 O O . ALA A 1 158 ? 27.021 1.697 -9.242 1.00 50.69 158 ALA A O 1
ATOM 1271 N N . GLY A 1 159 ? 24.879 2.214 -8.943 1.00 54.16 159 GLY A N 1
ATOM 1272 C CA . GLY A 1 159 ? 25.090 3.610 -9.343 1.00 54.16 159 GLY A CA 1
ATOM 1273 C C . GLY A 1 159 ? 23.938 4.316 -10.033 1.00 54.16 159 GLY A C 1
ATOM 1274 O O . GLY A 1 159 ? 24.014 5.525 -10.209 1.00 54.16 159 GLY A O 1
ATOM 1275 N N . GLN A 1 160 ? 22.855 3.627 -10.400 1.00 60.03 160 GLN A N 1
ATOM 1276 C CA . GLN A 1 160 ? 21.720 4.339 -10.989 1.00 60.03 160 GLN A CA 1
ATOM 1277 C C . GLN A 1 160 ? 20.943 5.071 -9.895 1.00 60.03 160 GLN A C 1
ATOM 1279 O O . GLN A 1 160 ? 20.200 4.463 -9.106 1.00 60.03 160 GLN A O 1
ATOM 1284 N N . PHE A 1 161 ? 21.122 6.392 -9.852 1.00 69.94 161 PHE A N 1
ATOM 1285 C CA . PHE A 1 161 ? 20.284 7.265 -9.055 1.00 69.94 161 PHE A CA 1
ATOM 1286 C C . PHE A 1 161 ? 18.861 7.220 -9.613 1.00 69.94 161 PHE A C 1
ATOM 1288 O O . PHE A 1 161 ? 18.626 7.059 -10.812 1.00 69.94 161 PHE A O 1
ATOM 1295 N N . LEU A 1 162 ? 17.871 7.381 -8.734 1.00 58.44 162 LEU A N 1
ATOM 1296 C CA . LEU A 1 162 ? 16.461 7.395 -9.136 1.00 58.44 162 LEU A CA 1
ATOM 1297 C C . LEU A 1 162 ? 16.184 8.481 -10.197 1.00 58.44 162 LEU A C 1
ATOM 1299 O O . LEU A 1 162 ? 15.313 8.317 -11.049 1.00 58.44 162 LEU A O 1
ATOM 1303 N N . SER A 1 163 ? 16.960 9.570 -10.168 1.00 64.06 163 SER A N 1
ATOM 1304 C CA . SER A 1 163 ? 16.969 10.636 -11.173 1.00 64.06 163 SER A CA 1
ATOM 1305 C C . SER A 1 163 ? 17.302 10.142 -12.578 1.00 64.06 163 SER A C 1
ATOM 1307 O O . SER A 1 163 ? 16.713 10.629 -13.542 1.00 64.06 163 SER A O 1
ATOM 1309 N N . ASP A 1 164 ? 18.191 9.163 -12.715 1.00 72.50 164 ASP A N 1
ATOM 1310 C CA . ASP A 1 164 ? 18.707 8.703 -14.009 1.00 72.50 164 ASP A CA 1
ATOM 1311 C C . ASP A 1 164 ? 17.672 7.810 -14.705 1.00 72.50 164 ASP A C 1
ATOM 1313 O O . ASP A 1 164 ? 17.382 7.952 -15.898 1.00 72.50 164 ASP A O 1
ATOM 1317 N N . ILE A 1 165 ? 16.992 6.979 -13.911 1.00 66.88 165 ILE A N 1
ATOM 1318 C CA . ILE A 1 165 ? 15.859 6.154 -14.348 1.00 66.88 165 ILE A CA 1
ATOM 1319 C C . ILE A 1 165 ? 14.673 7.041 -14.765 1.00 66.88 165 ILE A C 1
ATOM 1321 O O . ILE A 1 165 ? 14.022 6.786 -15.779 1.00 66.88 165 ILE A O 1
ATOM 1325 N N . LEU A 1 166 ? 14.401 8.117 -14.019 1.00 69.56 166 LEU A N 1
ATOM 1326 C CA . LEU A 1 166 ? 13.324 9.061 -14.340 1.00 69.56 166 LEU A CA 1
ATOM 1327 C C . LEU A 1 166 ? 13.631 9.925 -15.575 1.00 69.56 166 LEU A C 1
ATOM 1329 O O . LEU A 1 166 ? 12.708 10.324 -16.289 1.00 69.56 166 LEU A O 1
ATOM 1333 N N . SER A 1 167 ? 14.908 10.194 -15.850 1.00 69.81 167 SER A N 1
ATOM 1334 C CA . SER A 1 167 ? 15.351 11.008 -16.991 1.00 69.81 167 SER A CA 1
ATOM 1335 C C . SER A 1 167 ? 15.291 10.254 -18.321 1.00 69.81 167 SER A C 1
ATOM 1337 O O . SER A 1 167 ? 15.008 10.852 -19.360 1.00 69.81 167 SER A O 1
ATOM 1339 N N . THR A 1 168 ? 15.468 8.933 -18.290 1.00 60.12 168 THR A N 1
ATOM 1340 C CA . THR A 1 168 ? 15.455 8.074 -19.487 1.00 60.12 168 THR A CA 1
ATOM 1341 C C . THR A 1 168 ? 14.084 8.042 -20.184 1.00 60.12 168 THR A C 1
ATOM 1343 O O . THR A 1 168 ? 13.997 7.821 -21.387 1.00 60.12 168 THR A O 1
ATOM 1346 N N . ASN A 1 169 ? 12.997 8.369 -19.479 1.00 54.34 169 ASN A N 1
ATOM 1347 C CA . ASN A 1 169 ? 11.637 8.303 -20.025 1.00 54.34 169 ASN A CA 1
ATOM 1348 C C . ASN A 1 169 ? 11.195 9.561 -20.813 1.00 54.34 169 ASN A C 1
ATOM 1350 O O . ASN A 1 169 ? 10.035 9.655 -21.212 1.00 54.34 169 ASN A O 1
ATOM 1354 N N . LYS A 1 170 ? 12.079 10.555 -21.013 1.00 54.09 170 LYS A N 1
ATOM 1355 C CA . LYS A 1 170 ? 11.746 11.821 -21.704 1.00 54.09 170 LYS A CA 1
ATOM 1356 C C . LYS A 1 170 ? 12.156 11.897 -23.180 1.00 54.09 170 LYS A C 1
ATOM 1358 O O . LYS A 1 170 ? 11.718 12.823 -23.856 1.00 54.09 170 LYS A O 1
ATOM 1363 N N . TYR A 1 171 ? 12.907 10.934 -23.712 1.00 52.97 171 TYR A N 1
ATOM 1364 C CA . TYR A 1 171 ? 13.339 10.938 -25.118 1.00 52.97 171 TYR A CA 1
ATOM 1365 C C . TYR A 1 171 ? 12.630 9.850 -25.921 1.00 52.97 171 TYR A C 1
ATOM 1367 O O . TYR A 1 171 ? 13.212 8.858 -26.338 1.00 52.97 171 TYR A O 1
ATOM 1375 N N . GLY A 1 172 ? 11.329 10.045 -26.115 1.00 53.50 172 GLY A N 1
ATOM 1376 C CA . GLY A 1 172 ? 10.488 9.159 -26.911 1.00 53.50 172 GLY A CA 1
ATOM 1377 C C . GLY A 1 172 ? 9.413 9.930 -27.663 1.00 53.50 172 GLY A C 1
ATOM 1378 O O . GLY A 1 172 ? 8.246 9.568 -27.565 1.00 53.50 172 GLY A O 1
ATOM 1379 N N . LYS A 1 173 ? 9.776 11.038 -28.330 1.00 50.25 173 LYS A N 1
ATOM 1380 C CA . LYS A 1 173 ? 8.987 11.666 -29.409 1.00 50.25 173 LYS A CA 1
ATOM 1381 C C . LYS A 1 173 ? 9.740 12.843 -30.037 1.00 50.25 173 LYS A C 1
ATOM 1383 O O . LYS A 1 173 ? 9.692 13.936 -29.487 1.00 50.25 173 LYS A O 1
ATOM 1388 N N . SER A 1 174 ? 10.373 12.601 -31.187 1.00 42.44 174 SER A N 1
ATOM 1389 C CA . SER A 1 174 ? 10.390 13.500 -32.358 1.00 42.44 174 SER A CA 1
ATOM 1390 C C . SER A 1 174 ? 11.382 12.988 -33.409 1.00 42.44 174 SER A C 1
ATOM 1392 O O . SER A 1 174 ? 12.472 13.529 -33.557 1.00 42.44 174 SER A O 1
ATOM 1394 N N . GLU A 1 175 ? 10.990 11.948 -34.142 1.00 42.56 175 GLU A N 1
ATOM 1395 C CA . GLU A 1 175 ? 11.360 11.830 -35.553 1.00 42.56 175 GLU A CA 1
ATOM 1396 C C . GLU A 1 175 ? 10.062 11.953 -36.344 1.00 42.56 175 GLU A C 1
ATOM 1398 O O . GLU A 1 175 ? 9.222 11.056 -36.293 1.00 42.56 175 GLU A O 1
ATOM 1403 N N . LEU A 1 176 ? 9.876 13.128 -36.944 1.00 37.69 176 LEU A N 1
ATOM 1404 C CA . LEU A 1 176 ? 9.251 13.415 -38.236 1.00 37.69 176 LEU A CA 1
ATOM 1405 C C . LEU A 1 176 ? 9.610 14.865 -38.582 1.00 37.69 176 LEU A C 1
ATOM 1407 O O . LEU A 1 176 ? 9.352 15.744 -37.728 1.00 37.69 176 LEU A O 1
#

InterPro domains:
  IPR016024 Armadillo-type fold [SSF48371] (14-155)
  IPR058669 Importin-7/11-like, TPR repeats [PF25758] (1-75)